Protein AF-A0A412WTQ6-F1 (afdb_monomer_lite)

pLDDT: mean 88.45, std 15.82, range [42.28, 98.75]

Sequence (162 aa):
MKKFIALFALMVITLASYAQVYKMYNTRNYHNQLRLNTMTGEVQQIQDDGQSWIVCSAREISGDKESRFRLYETQNMWTFILLDSYNGRLWQVQYSAQDLDNLFCIPINKYELVSDNENCIFSIQPLTSMYQYYLINDRTGDMWKFQWSTKGDDYRWIEKFK

Structure (mmCIF, N/CA/C/O backbone):
data_AF-A0A412WTQ6-F1
#
_entry.id   AF-A0A412WTQ6-F1
#
loop_
_atom_site.group_PDB
_atom_site.id
_atom_site.type_symbol
_atom_site.label_atom_id
_atom_site.label_alt_id
_atom_site.label_comp_id
_atom_site.label_asym_id
_atom_site.label_entity_id
_atom_site.label_seq_id
_atom_site.pdbx_PDB_ins_code
_atom_site.Cartn_x
_atom_site.Cartn_y
_atom_site.Cartn_z
_atom_site.occupancy
_atom_site.B_iso_or_equiv
_atom_site.auth_seq_id
_atom_site.auth_comp_id
_atom_site.auth_asym_id
_atom_site.auth_atom_id
_atom_site.pdbx_PDB_model_num
ATOM 1 N N . MET A 1 1 ? -16.451 -51.194 -19.106 1.00 51.03 1 MET A N 1
ATOM 2 C CA . MET A 1 1 ? -15.865 -49.851 -19.336 1.00 51.03 1 MET A CA 1
ATOM 3 C C . MET A 1 1 ? -16.705 -48.725 -18.703 1.00 51.03 1 MET A C 1
ATOM 5 O O . MET A 1 1 ? -17.001 -47.741 -19.359 1.00 51.03 1 MET A O 1
ATOM 9 N N . LYS A 1 2 ? -17.122 -48.848 -17.430 1.00 49.34 2 LYS A N 1
ATOM 10 C CA . LYS A 1 2 ? -17.872 -47.784 -16.714 1.00 49.34 2 LYS A CA 1
ATOM 11 C C . LYS A 1 2 ? -17.276 -47.410 -15.347 1.00 49.34 2 LYS A C 1
ATOM 13 O O . LYS A 1 2 ? -17.732 -46.463 -14.730 1.00 49.34 2 LYS A O 1
ATOM 18 N N . LYS A 1 3 ? -16.232 -48.116 -14.888 1.00 46.09 3 LYS A N 1
ATOM 19 C CA . LYS A 1 3 ? -15.578 -47.867 -13.588 1.00 46.09 3 LYS A CA 1
ATOM 20 C C . LYS A 1 3 ? -14.338 -46.963 -13.667 1.00 46.09 3 LYS A C 1
ATOM 22 O O . LYS A 1 3 ? -13.887 -46.483 -12.641 1.00 46.09 3 LYS A O 1
ATOM 27 N N . PHE A 1 4 ? -13.828 -46.685 -14.871 1.00 45.94 4 PHE A N 1
ATOM 28 C CA . PHE A 1 4 ? -12.656 -45.817 -15.072 1.00 45.94 4 PHE A CA 1
ATOM 29 C C . PHE A 1 4 ? -13.000 -44.328 -15.233 1.00 45.94 4 PHE A C 1
ATOM 31 O O . PHE A 1 4 ? -12.149 -43.481 -14.997 1.00 45.94 4 PHE A O 1
ATOM 38 N N . ILE A 1 5 ? -14.249 -43.993 -15.570 1.00 53.53 5 ILE A N 1
ATOM 39 C CA . ILE A 1 5 ? -14.674 -42.595 -15.768 1.00 53.53 5 ILE A CA 1
ATOM 40 C C . ILE A 1 5 ? -14.870 -41.880 -14.417 1.00 53.53 5 ILE A C 1
ATOM 42 O O . ILE A 1 5 ? -14.590 -40.692 -14.298 1.00 53.53 5 ILE A O 1
ATOM 46 N N . ALA A 1 6 ? -15.264 -42.609 -13.366 1.00 48.31 6 ALA A N 1
ATOM 47 C CA . ALA A 1 6 ? -15.478 -42.033 -12.036 1.00 48.31 6 ALA A CA 1
ATOM 48 C C . ALA A 1 6 ? -14.172 -41.605 -11.337 1.00 48.31 6 ALA A C 1
ATOM 50 O O . ALA A 1 6 ? -14.173 -40.624 -10.604 1.00 48.31 6 ALA A O 1
ATOM 51 N N . LEU A 1 7 ? -13.053 -42.295 -11.594 1.00 47.31 7 LEU A N 1
ATOM 52 C CA . LEU A 1 7 ? -11.741 -41.943 -11.032 1.00 47.31 7 LEU A CA 1
ATOM 53 C C . LEU A 1 7 ? -11.177 -40.655 -11.644 1.00 47.31 7 LEU A C 1
ATOM 55 O O . LEU A 1 7 ? -10.589 -39.850 -10.931 1.00 47.31 7 LEU A O 1
ATOM 59 N N . PHE A 1 8 ? -11.425 -40.421 -12.936 1.00 47.75 8 PHE A N 1
ATOM 60 C CA . PHE A 1 8 ? -11.038 -39.171 -13.591 1.00 47.75 8 PHE A CA 1
ATOM 61 C C . PHE A 1 8 ? -11.916 -37.997 -13.139 1.00 47.75 8 PHE A C 1
ATOM 63 O O . PHE A 1 8 ? -11.409 -36.903 -12.921 1.00 47.75 8 PHE A O 1
ATOM 70 N N . ALA A 1 9 ? -13.214 -38.233 -12.914 1.00 48.53 9 ALA A N 1
ATOM 71 C CA . ALA A 1 9 ? -14.115 -37.218 -12.370 1.00 48.53 9 ALA A CA 1
ATOM 72 C C . ALA A 1 9 ? -13.775 -36.836 -10.915 1.00 48.53 9 ALA A C 1
ATOM 74 O O . ALA A 1 9 ? -13.912 -35.672 -10.555 1.00 48.53 9 ALA A O 1
ATOM 75 N N . LEU A 1 10 ? -13.281 -37.773 -10.092 1.00 43.97 10 LEU A N 1
ATOM 76 C CA . LEU A 1 10 ? -12.871 -37.479 -8.711 1.00 43.97 10 LEU A CA 1
ATOM 77 C C . LEU A 1 10 ? -11.557 -36.683 -8.629 1.00 43.97 10 LEU A C 1
ATOM 79 O O . LEU A 1 10 ? -11.399 -35.866 -7.728 1.00 43.97 10 LEU A O 1
ATOM 83 N N . MET A 1 11 ? -10.635 -36.885 -9.578 1.00 42.28 11 MET A N 1
ATOM 84 C CA . MET A 1 11 ? -9.341 -36.185 -9.615 1.00 42.28 11 MET A CA 1
ATOM 85 C C . MET A 1 11 ? -9.474 -34.711 -10.043 1.00 42.28 11 MET A C 1
ATOM 87 O O . MET A 1 11 ? -8.620 -33.892 -9.721 1.00 42.28 11 MET A O 1
ATOM 91 N N . VAL A 1 12 ? -10.572 -34.360 -10.723 1.00 43.59 12 VAL A N 1
ATOM 92 C CA . VAL A 1 12 ? -10.905 -32.977 -11.113 1.00 43.59 12 VAL A CA 1
ATOM 93 C C . VAL A 1 12 ? -11.548 -32.190 -9.956 1.00 43.59 12 VAL A C 1
ATOM 95 O O . VAL A 1 12 ? -11.505 -30.964 -9.951 1.00 43.59 12 VAL A O 1
ATOM 98 N N . ILE A 1 13 ? -12.092 -32.870 -8.937 1.00 47.59 13 ILE A N 1
ATOM 99 C CA . ILE A 1 13 ? -12.778 -32.230 -7.795 1.00 47.59 13 ILE A CA 1
ATOM 100 C C . ILE A 1 13 ? -11.793 -31.765 -6.705 1.00 47.59 13 ILE A C 1
ATOM 102 O O . ILE A 1 13 ? -12.158 -30.973 -5.842 1.00 47.59 13 ILE A O 1
ATOM 106 N N . THR A 1 14 ? -10.517 -32.155 -6.768 1.00 43.88 14 THR A N 1
ATOM 107 C CA . THR A 1 14 ? -9.475 -31.659 -5.853 1.00 43.88 14 THR A CA 1
ATOM 108 C C . THR A 1 14 ? -8.508 -30.700 -6.544 1.00 43.88 14 THR A C 1
ATOM 110 O O . THR A 1 14 ? -7.300 -30.772 -6.332 1.00 43.88 14 THR A O 1
ATOM 113 N N . LEU A 1 15 ? -9.009 -29.756 -7.343 1.00 44.19 15 LEU A N 1
ATOM 114 C CA . LEU A 1 15 ? -8.326 -28.465 -7.444 1.00 44.19 15 LEU A CA 1
ATOM 115 C C . LEU A 1 15 ? -8.609 -27.730 -6.133 1.00 44.19 15 LEU A C 1
ATOM 117 O O . LEU A 1 15 ? -9.475 -26.861 -6.060 1.00 44.19 15 LEU A O 1
ATOM 121 N N . ALA A 1 16 ? -7.926 -28.157 -5.068 1.00 47.66 16 ALA A N 1
ATOM 122 C CA . ALA A 1 16 ? -7.849 -27.379 -3.848 1.00 47.66 16 ALA A CA 1
ATOM 123 C C . ALA A 1 16 ? -7.422 -25.969 -4.265 1.00 47.66 16 ALA A C 1
ATOM 125 O O . ALA A 1 16 ? -6.427 -25.794 -4.972 1.00 47.66 16 ALA A O 1
ATOM 126 N N . SER A 1 17 ? -8.230 -24.979 -3.901 1.00 45.41 17 SER A N 1
ATOM 127 C CA . SER A 1 17 ? -7.927 -23.568 -4.068 1.00 45.41 17 SER A CA 1
ATOM 128 C C . SER A 1 17 ? -6.721 -23.232 -3.193 1.00 45.41 17 SER A C 1
ATOM 130 O O . SER A 1 17 ? -6.877 -22.709 -2.093 1.00 45.41 17 SER A O 1
ATOM 132 N N . TYR A 1 18 ? -5.517 -23.591 -3.630 1.00 52.16 18 TYR A N 1
ATOM 133 C CA . TYR A 1 18 ? -4.304 -23.096 -3.003 1.00 52.16 18 TYR A CA 1
ATOM 134 C C . TYR A 1 18 ? -4.319 -21.579 -3.166 1.00 52.16 18 TYR A C 1
ATOM 136 O O . TYR A 1 18 ? -4.461 -21.075 -4.287 1.00 52.16 18 TYR A O 1
ATOM 144 N N . ALA A 1 19 ? -4.235 -20.848 -2.054 1.00 56.69 19 ALA A N 1
ATOM 145 C CA . ALA A 1 19 ? -4.106 -19.406 -2.113 1.00 56.69 19 ALA A CA 1
ATOM 146 C C . ALA A 1 19 ? -2.896 -19.055 -2.985 1.00 56.69 19 ALA A C 1
ATOM 148 O O . ALA A 1 19 ? -1.812 -19.629 -2.860 1.00 56.69 19 ALA A O 1
ATOM 149 N N . GLN A 1 20 ? -3.089 -18.127 -3.919 1.00 65.31 20 GLN A N 1
ATOM 150 C CA . GLN A 1 20 ? -2.029 -17.733 -4.831 1.00 65.31 20 GLN A CA 1
ATOM 151 C C . GLN A 1 20 ? -0.940 -16.997 -4.031 1.00 65.31 20 GLN A C 1
ATOM 153 O O . GLN A 1 20 ? -1.148 -15.864 -3.587 1.00 65.31 20 GLN A O 1
ATOM 158 N N . VAL A 1 21 ? 0.224 -17.634 -3.849 1.00 88.38 21 VAL A N 1
ATOM 159 C CA . VAL A 1 21 ? 1.387 -17.040 -3.154 1.00 88.38 21 VAL A CA 1
ATOM 160 C C . VAL A 1 21 ? 1.810 -15.735 -3.821 1.00 88.38 21 VAL A C 1
ATOM 162 O O . VAL A 1 21 ? 2.191 -14.787 -3.146 1.00 88.38 21 VAL A O 1
ATOM 165 N N . TYR A 1 22 ? 1.698 -15.660 -5.147 1.00 94.44 22 TYR A N 1
ATOM 166 C CA . TYR A 1 22 ? 2.002 -14.461 -5.916 1.00 94.44 22 TYR A CA 1
ATOM 167 C C . TYR A 1 22 ? 0.758 -13.922 -6.593 1.00 94.44 22 TYR A C 1
ATOM 169 O O . TYR A 1 22 ? 0.118 -14.647 -7.341 1.00 94.44 22 TYR A O 1
ATOM 177 N N . LYS A 1 23 ? 0.458 -12.640 -6.420 1.00 96.31 23 LYS A N 1
ATOM 178 C CA . LYS A 1 23 ? -0.633 -11.966 -7.120 1.00 96.31 23 LYS A CA 1
ATOM 179 C C . LYS A 1 23 ? -0.079 -10.870 -8.021 1.00 96.31 23 LYS A C 1
ATOM 181 O O . LYS A 1 23 ? 0.700 -10.033 -7.568 1.00 96.31 23 LYS A O 1
ATOM 186 N N . MET A 1 24 ? -0.490 -10.884 -9.287 1.00 96.88 24 MET A N 1
ATOM 187 C CA . MET A 1 24 ? -0.151 -9.839 -10.254 1.00 96.88 24 MET A CA 1
ATOM 188 C C . MET A 1 24 ? -1.157 -8.692 -10.180 1.00 96.88 24 MET A C 1
ATOM 190 O O . MET A 1 24 ? -2.365 -8.915 -10.073 1.00 96.88 24 MET A O 1
ATOM 194 N N . TYR A 1 25 ? -0.642 -7.473 -10.259 1.00 97.00 25 TYR A N 1
ATOM 195 C CA . TYR A 1 25 ? -1.392 -6.230 -10.292 1.00 97.00 25 TYR A CA 1
ATOM 196 C C . TYR A 1 25 ? -0.976 -5.455 -11.537 1.00 97.00 25 TYR A C 1
ATOM 198 O O . TYR A 1 25 ? 0.192 -5.096 -11.699 1.00 97.00 25 TYR A O 1
ATOM 206 N N . ASN A 1 26 ? -1.943 -5.184 -12.409 1.00 95.75 26 ASN A N 1
ATOM 207 C CA . ASN A 1 26 ? -1.732 -4.256 -13.510 1.00 95.75 26 ASN A CA 1
ATOM 208 C C . ASN A 1 26 ? -1.562 -2.850 -12.939 1.00 95.75 26 ASN A C 1
ATOM 210 O O . ASN A 1 26 ? -2.269 -2.467 -12.004 1.00 95.75 26 ASN A O 1
ATOM 214 N N . THR A 1 27 ? -0.644 -2.080 -13.511 1.00 95.50 27 THR A N 1
ATOM 215 C CA . THR A 1 27 ? -0.549 -0.653 -13.214 1.00 95.50 27 THR A CA 1
ATOM 216 C C . THR A 1 27 ? -1.217 0.155 -14.325 1.00 95.50 27 THR A C 1
ATOM 218 O O . THR A 1 27 ? -1.518 -0.367 -15.400 1.00 95.50 27 THR A O 1
ATOM 221 N N . ARG A 1 28 ? -1.467 1.447 -14.089 1.00 95.06 28 ARG A N 1
ATOM 222 C CA . ARG A 1 28 ? -1.953 2.337 -15.159 1.00 95.06 28 ARG A CA 1
ATOM 223 C C . ARG A 1 28 ? -0.876 2.657 -16.194 1.00 95.06 28 ARG A C 1
ATOM 225 O O . ARG A 1 28 ? -1.208 3.118 -17.282 1.00 95.06 28 ARG A O 1
ATOM 232 N N . ASN A 1 29 ? 0.396 2.442 -15.866 1.00 92.12 29 ASN A N 1
ATOM 233 C CA . ASN A 1 29 ? 1.452 2.421 -16.858 1.00 92.12 29 ASN A CA 1
ATOM 234 C C . ASN A 1 29 ? 1.499 1.015 -17.475 1.00 92.12 29 ASN A C 1
ATOM 236 O O . ASN A 1 29 ? 1.950 0.066 -16.849 1.00 92.12 29 ASN A O 1
ATOM 240 N N . TYR A 1 30 ? 1.037 0.877 -18.714 1.00 89.50 30 TYR A N 1
ATOM 241 C CA . TYR A 1 30 ? 0.895 -0.429 -19.373 1.00 89.50 30 TYR A CA 1
ATOM 242 C C . TYR A 1 30 ? 2.214 -1.196 -19.551 1.00 89.50 30 TYR A C 1
ATOM 244 O O . TYR A 1 30 ? 2.151 -2.397 -19.772 1.00 89.50 30 TYR A O 1
ATOM 252 N N . HIS A 1 31 ? 3.366 -0.532 -19.397 1.00 91.75 31 HIS A N 1
ATOM 253 C CA . HIS A 1 31 ? 4.687 -1.161 -19.449 1.00 91.75 31 HIS A CA 1
ATOM 254 C C . HIS A 1 31 ? 5.160 -1.749 -18.121 1.00 91.75 31 HIS A C 1
ATOM 256 O O . HIS A 1 31 ? 6.269 -2.270 -18.046 1.00 91.75 31 HIS A O 1
ATOM 262 N N . ASN A 1 32 ? 4.378 -1.591 -17.049 1.00 94.31 32 ASN A N 1
ATOM 263 C CA . ASN A 1 32 ? 4.754 -2.015 -15.710 1.00 94.31 32 ASN A CA 1
ATOM 264 C C . ASN A 1 32 ? 3.632 -2.827 -15.061 1.00 94.31 32 ASN A C 1
ATOM 266 O O . ASN A 1 32 ? 2.461 -2.433 -15.039 1.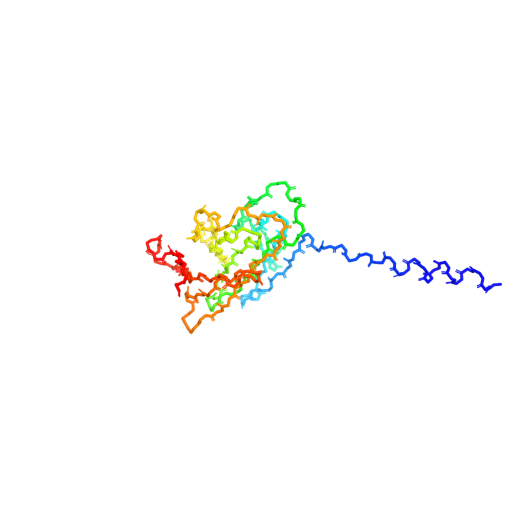00 94.31 32 ASN A O 1
ATOM 270 N N . GLN A 1 33 ? 4.022 -3.934 -14.442 1.00 97.25 33 GLN A N 1
ATOM 271 C CA . GLN A 1 33 ? 3.187 -4.731 -13.553 1.00 97.25 33 GLN A CA 1
ATOM 272 C C . GLN A 1 33 ? 3.845 -4.831 -12.181 1.00 97.25 33 GLN A C 1
ATOM 274 O O . GLN A 1 33 ? 5.071 -4.793 -12.060 1.00 97.25 33 GLN A O 1
ATOM 279 N N . LEU A 1 34 ? 3.029 -4.989 -11.141 1.00 98.25 34 LEU A N 1
ATOM 280 C CA . LEU A 1 34 ? 3.510 -5.309 -9.803 1.00 98.25 34 LEU A CA 1
ATOM 281 C C . LEU A 1 34 ? 3.174 -6.756 -9.461 1.00 98.25 34 LEU A C 1
ATOM 283 O O . LEU A 1 34 ? 2.024 -7.183 -9.557 1.00 98.25 34 LEU A O 1
ATOM 287 N N . ARG A 1 35 ? 4.172 -7.504 -9.001 1.00 98.06 35 ARG A N 1
ATOM 288 C CA . ARG A 1 35 ? 3.998 -8.827 -8.406 1.00 98.06 35 ARG A CA 1
ATOM 289 C C . ARG A 1 35 ? 4.108 -8.714 -6.896 1.00 98.06 35 ARG A C 1
ATOM 291 O O . ARG A 1 35 ? 5.167 -8.370 -6.382 1.00 98.06 35 ARG A O 1
ATOM 298 N N . LEU A 1 36 ? 3.034 -9.053 -6.197 1.00 98.44 36 LEU A N 1
ATOM 299 C CA . LEU A 1 36 ? 2.997 -9.151 -4.742 1.00 98.44 36 LEU A CA 1
ATOM 300 C C . LEU A 1 36 ? 3.169 -10.607 -4.315 1.00 98.44 36 LEU A C 1
ATOM 302 O O . LEU A 1 36 ? 2.406 -11.457 -4.766 1.00 98.44 36 LEU A O 1
ATOM 306 N N . ASN A 1 37 ? 4.085 -10.888 -3.392 1.00 97.38 37 ASN A N 1
ATOM 307 C CA . ASN A 1 37 ? 4.011 -12.090 -2.569 1.00 97.38 37 ASN A CA 1
ATOM 308 C C . ASN A 1 37 ? 2.980 -11.857 -1.452 1.00 97.38 37 ASN A C 1
ATOM 310 O O . ASN A 1 37 ? 3.196 -11.051 -0.547 1.00 97.38 37 ASN A O 1
ATOM 314 N N . THR A 1 38 ? 1.843 -12.542 -1.528 1.00 96.44 38 THR A N 1
ATOM 315 C CA . THR A 1 38 ? 0.692 -12.333 -0.641 1.00 96.44 38 THR A CA 1
ATOM 316 C C . THR A 1 38 ? 0.935 -12.832 0.783 1.00 96.44 38 THR A C 1
ATOM 318 O O . THR A 1 38 ? 0.191 -12.451 1.682 1.00 96.44 38 THR A O 1
ATOM 321 N N . MET A 1 39 ? 1.978 -13.635 1.011 1.00 95.12 39 MET A N 1
ATOM 322 C CA . MET A 1 39 ? 2.330 -14.163 2.332 1.00 95.12 39 MET A CA 1
ATOM 323 C C . MET A 1 39 ? 3.420 -13.341 3.019 1.00 95.12 39 MET A C 1
ATOM 325 O O . MET A 1 39 ? 3.375 -13.164 4.233 1.00 95.12 39 MET A O 1
ATOM 329 N N . THR A 1 40 ? 4.389 -12.824 2.254 1.00 96.88 40 THR A N 1
ATOM 330 C CA . THR A 1 40 ? 5.552 -12.110 2.812 1.00 96.88 40 THR A CA 1
ATOM 331 C C . THR A 1 40 ? 5.481 -10.595 2.663 1.00 96.88 40 THR A C 1
ATOM 333 O O . THR A 1 40 ? 6.211 -9.884 3.350 1.00 96.88 40 THR A O 1
ATOM 336 N N . GLY A 1 41 ? 4.649 -10.078 1.756 1.00 97.75 41 GLY A N 1
ATOM 337 C CA . GLY A 1 41 ? 4.552 -8.648 1.465 1.00 97.75 41 GLY A CA 1
ATOM 338 C C . GLY A 1 41 ? 5.670 -8.114 0.569 1.00 97.75 41 GLY A C 1
ATOM 339 O O . GLY A 1 41 ? 5.773 -6.902 0.397 1.00 97.75 41 GLY A O 1
ATOM 340 N N . GLU A 1 42 ? 6.511 -8.985 -0.003 1.00 98.44 42 GLU A N 1
ATOM 341 C CA . GLU A 1 42 ? 7.468 -8.567 -1.030 1.00 98.44 42 GLU A CA 1
ATOM 342 C C . GLU A 1 42 ? 6.725 -8.089 -2.284 1.00 98.44 42 GLU A C 1
ATOM 344 O O . GLU A 1 42 ? 5.815 -8.760 -2.772 1.00 98.44 42 GLU A O 1
ATOM 349 N N . VAL A 1 43 ? 7.135 -6.942 -2.822 1.00 98.69 43 VAL A N 1
ATOM 350 C CA . VAL A 1 43 ? 6.599 -6.363 -4.053 1.00 98.69 43 VAL A CA 1
ATOM 351 C C . VAL A 1 43 ? 7.730 -6.166 -5.044 1.00 98.69 43 VAL A C 1
ATOM 353 O O . VAL A 1 43 ? 8.727 -5.507 -4.740 1.00 98.69 43 VAL A O 1
ATOM 356 N N . GLN A 1 44 ? 7.542 -6.693 -6.246 1.00 98.19 44 GLN A N 1
ATOM 357 C CA . GLN A 1 44 ? 8.446 -6.504 -7.372 1.00 98.19 44 GLN A CA 1
ATOM 358 C C . GLN A 1 44 ? 7.738 -5.771 -8.505 1.00 98.19 44 GLN A C 1
ATOM 360 O O . GLN A 1 44 ? 6.586 -6.074 -8.809 1.00 98.19 44 GLN A O 1
ATOM 365 N N . GLN A 1 45 ? 8.438 -4.839 -9.139 1.00 97.81 45 GLN A N 1
ATOM 366 C CA . GLN A 1 45 ? 8.061 -4.293 -10.435 1.00 97.81 45 GLN A CA 1
ATOM 367 C C . GLN A 1 45 ? 8.608 -5.209 -11.524 1.00 97.81 45 GLN A C 1
ATOM 369 O O . GLN A 1 45 ? 9.743 -5.669 -11.419 1.00 97.81 45 GLN A O 1
ATOM 374 N N . ILE A 1 46 ? 7.812 -5.444 -12.562 1.00 97.06 46 ILE A N 1
ATOM 375 C CA . ILE A 1 46 ? 8.183 -6.198 -13.760 1.00 97.06 46 ILE A CA 1
ATOM 376 C C . ILE A 1 46 ? 7.824 -5.340 -14.975 1.00 97.06 46 ILE A C 1
ATOM 378 O O . ILE A 1 46 ? 6.700 -4.839 -15.052 1.00 97.06 46 ILE A O 1
ATOM 382 N N . GLN A 1 47 ? 8.775 -5.167 -15.889 1.00 94.94 47 GLN A N 1
ATOM 383 C CA . GLN A 1 47 ? 8.604 -4.434 -17.142 1.00 94.94 47 GLN A CA 1
ATOM 384 C C . GLN A 1 47 ? 8.386 -5.370 -18.335 1.00 94.94 47 GLN A C 1
ATOM 386 O O . GLN A 1 47 ? 8.710 -6.558 -18.277 1.00 94.94 47 GLN A O 1
ATOM 391 N N . ASP A 1 48 ? 7.842 -4.826 -19.426 1.00 92.62 48 ASP A N 1
ATOM 392 C CA . ASP A 1 48 ? 7.540 -5.576 -20.658 1.00 92.62 48 ASP A CA 1
ATOM 393 C C . ASP A 1 48 ? 8.777 -6.212 -21.312 1.00 92.62 48 ASP A C 1
ATOM 395 O O . ASP A 1 48 ? 8.666 -7.220 -22.010 1.00 92.62 48 ASP A O 1
ATOM 399 N N . ASP A 1 49 ? 9.960 -5.638 -21.090 1.00 92.19 49 ASP A N 1
ATOM 400 C CA . ASP A 1 49 ? 11.239 -6.166 -21.575 1.00 92.19 49 ASP A CA 1
ATOM 401 C C . ASP A 1 49 ? 11.784 -7.323 -20.712 1.00 92.19 49 ASP A C 1
ATOM 403 O O . ASP A 1 49 ? 12.842 -7.883 -21.003 1.00 92.19 49 ASP A O 1
ATOM 407 N N . GLY A 1 50 ? 11.051 -7.702 -19.661 1.00 91.44 50 GLY A N 1
ATOM 408 C CA . GLY A 1 50 ? 11.395 -8.764 -18.724 1.00 91.44 50 GLY A CA 1
ATOM 409 C C . GLY A 1 50 ? 12.278 -8.319 -17.559 1.00 91.44 50 GLY A C 1
ATOM 410 O O . GLY A 1 50 ? 12.559 -9.142 -16.684 1.00 91.44 50 GLY A O 1
ATOM 411 N N . GLN A 1 51 ? 12.706 -7.053 -17.499 1.00 94.38 51 GLN A N 1
ATOM 412 C CA . GLN A 1 51 ? 13.456 -6.549 -16.351 1.00 94.38 51 GLN A CA 1
ATOM 413 C C . GLN A 1 51 ? 12.562 -6.444 -15.113 1.00 94.38 51 GLN A C 1
ATOM 415 O O . GLN A 1 51 ? 11.360 -6.177 -15.195 1.00 94.38 51 GLN A O 1
ATOM 420 N N . SER A 1 52 ? 13.149 -6.672 -13.937 1.00 96.31 52 SER A N 1
ATOM 421 C CA . SER A 1 52 ? 12.410 -6.638 -12.677 1.00 96.31 52 SER A CA 1
ATOM 422 C C . SER A 1 52 ? 13.254 -6.148 -11.514 1.00 96.31 52 SER A C 1
ATOM 424 O O . SER A 1 52 ? 14.422 -6.522 -11.399 1.00 96.31 52 SER A O 1
ATOM 426 N N . TRP A 1 53 ? 12.630 -5.401 -10.606 1.00 97.31 53 TRP A N 1
ATOM 427 C CA . TRP A 1 53 ? 13.276 -4.858 -9.413 1.00 97.31 53 TRP A CA 1
ATOM 428 C C . TRP A 1 53 ? 12.384 -5.018 -8.189 1.00 97.31 53 TRP A C 1
ATOM 430 O O . TRP A 1 53 ? 11.160 -4.894 -8.267 1.00 97.31 53 TRP A O 1
ATOM 440 N N . ILE A 1 54 ? 13.004 -5.272 -7.037 1.00 97.31 54 ILE A N 1
ATOM 441 C CA . ILE A 1 54 ? 12.307 -5.268 -5.751 1.00 97.31 54 ILE A CA 1
ATOM 442 C C . ILE A 1 54 ? 11.981 -3.817 -5.393 1.00 97.31 54 ILE A C 1
ATOM 444 O O . ILE A 1 54 ? 12.881 -3.005 -5.210 1.00 97.31 54 ILE A O 1
ATOM 448 N N . VAL A 1 55 ? 10.691 -3.513 -5.260 1.00 98.19 55 VAL A N 1
ATOM 449 C CA . VAL A 1 55 ? 10.189 -2.207 -4.799 1.00 98.19 55 VAL A CA 1
ATOM 450 C C . VAL A 1 55 ? 10.024 -2.212 -3.282 1.00 98.19 55 VAL A C 1
ATOM 452 O O . VAL A 1 55 ? 10.343 -1.248 -2.591 1.00 98.19 55 VAL A O 1
ATOM 455 N N . CYS A 1 56 ? 9.531 -3.330 -2.750 1.00 98.06 56 CYS A N 1
ATOM 456 C CA . CYS A 1 56 ? 9.383 -3.561 -1.324 1.00 98.06 56 CYS A CA 1
ATOM 457 C C . CYS A 1 56 ? 9.933 -4.948 -1.001 1.00 98.06 56 CYS A C 1
ATOM 459 O O . CYS A 1 56 ? 9.385 -5.937 -1.470 1.00 98.06 56 CYS A O 1
ATOM 461 N N . SER A 1 57 ? 10.987 -5.053 -0.191 1.00 97.38 57 SER A N 1
ATOM 462 C CA . SER A 1 57 ? 11.440 -6.350 0.346 1.00 97.38 57 SER A CA 1
ATOM 463 C C . SER A 1 57 ? 10.336 -7.026 1.171 1.00 97.38 57 SER A C 1
ATOM 465 O O . SER A 1 57 ? 9.399 -6.349 1.605 1.00 97.38 57 SER A O 1
ATOM 467 N N . ALA A 1 58 ? 10.458 -8.324 1.448 1.00 97.19 58 ALA A N 1
ATOM 468 C CA . ALA A 1 58 ? 9.557 -9.025 2.362 1.00 97.19 58 ALA A CA 1
ATOM 469 C C . ALA A 1 58 ? 9.390 -8.275 3.700 1.00 97.19 58 ALA A C 1
ATOM 471 O O . ALA A 1 58 ? 10.367 -7.847 4.318 1.00 97.19 58 ALA A O 1
ATOM 472 N N . ARG A 1 59 ? 8.138 -8.103 4.132 1.00 95.44 59 ARG A N 1
ATOM 473 C CA . ARG A 1 59 ? 7.773 -7.561 5.447 1.00 95.44 59 ARG A CA 1
ATOM 474 C C . ARG A 1 59 ? 7.729 -8.656 6.512 1.00 95.44 59 ARG A C 1
ATOM 476 O O . ARG A 1 59 ? 7.989 -8.372 7.674 1.00 95.44 59 ARG A O 1
ATOM 483 N N . GLU A 1 60 ? 7.421 -9.887 6.109 1.00 93.00 60 GLU A N 1
ATOM 484 C CA . GLU A 1 60 ? 7.226 -11.040 6.993 1.00 93.00 60 GLU A CA 1
ATOM 485 C C . GLU A 1 60 ? 7.891 -12.275 6.390 1.00 93.00 60 GLU A C 1
ATOM 487 O O . GLU A 1 60 ? 7.399 -12.871 5.433 1.00 93.00 60 GLU A O 1
ATOM 492 N N . ILE A 1 61 ? 9.067 -12.619 6.917 1.00 88.44 61 ILE A N 1
ATOM 493 C CA . ILE A 1 61 ? 9.980 -13.590 6.295 1.00 88.44 61 ILE A CA 1
ATOM 494 C C . ILE A 1 61 ? 9.436 -15.022 6.389 1.00 88.44 61 ILE A C 1
ATOM 496 O O . ILE A 1 61 ? 9.689 -15.820 5.490 1.00 88.44 61 ILE A O 1
ATOM 500 N N . SER A 1 62 ? 8.675 -15.347 7.442 1.00 88.00 62 SER A N 1
ATOM 501 C CA . SER A 1 62 ? 8.085 -16.681 7.626 1.00 88.00 62 SER A CA 1
ATOM 502 C C . SER A 1 62 ? 7.134 -17.058 6.493 1.00 88.00 62 SER A C 1
ATOM 504 O O . SER A 1 62 ? 7.093 -18.223 6.109 1.00 88.00 62 SER A O 1
ATOM 506 N N . GLY A 1 63 ? 6.370 -16.089 5.970 1.00 85.81 63 GLY A N 1
ATOM 507 C CA . GLY A 1 63 ? 5.354 -16.332 4.946 1.00 85.81 63 GLY A CA 1
ATOM 508 C C . GLY A 1 63 ? 4.335 -17.402 5.355 1.00 85.81 63 GLY A C 1
ATOM 509 O O . GLY A 1 63 ? 3.854 -18.143 4.510 1.00 85.81 63 GLY A O 1
ATOM 510 N N . ASP A 1 64 ? 4.031 -17.522 6.645 1.00 87.38 64 ASP A N 1
ATOM 511 C CA . ASP A 1 64 ? 3.211 -18.599 7.213 1.00 87.38 64 ASP A CA 1
ATOM 512 C C . ASP A 1 64 ? 1.700 -18.342 7.097 1.00 87.38 64 ASP A C 1
ATOM 514 O O . ASP A 1 64 ? 0.892 -19.232 7.364 1.00 87.38 64 ASP A O 1
ATOM 518 N N . LYS A 1 65 ? 1.308 -17.123 6.710 1.00 88.19 65 LYS A N 1
ATOM 519 C CA . LYS A 1 65 ? -0.088 -16.692 6.598 1.00 88.19 65 LYS A CA 1
ATOM 520 C C . LYS A 1 65 ? -0.464 -16.437 5.145 1.00 88.19 65 LYS A C 1
ATOM 522 O O . LYS A 1 65 ? 0.016 -15.492 4.517 1.00 88.19 65 LYS A O 1
ATOM 527 N N . GLU A 1 66 ? -1.375 -17.253 4.629 1.00 87.25 66 GLU A N 1
ATOM 528 C CA . GLU A 1 66 ? -1.916 -17.080 3.284 1.00 87.25 66 GLU A CA 1
ATOM 529 C C . GLU A 1 66 ? -2.684 -15.758 3.151 1.00 87.25 66 GLU A C 1
ATOM 531 O O . GLU A 1 66 ? -3.428 -15.355 4.046 1.00 87.25 66 GLU A O 1
ATOM 536 N N . SER A 1 67 ? -2.536 -15.088 2.002 1.00 90.62 67 SER A N 1
ATOM 537 C CA . SER A 1 67 ? -3.287 -13.871 1.646 1.00 90.62 67 SER A CA 1
ATOM 538 C C . SER A 1 67 ? -3.199 -12.707 2.651 1.00 90.62 67 SER A C 1
ATOM 540 O O . SER A 1 67 ? -4.050 -11.812 2.626 1.00 90.62 67 SER A O 1
ATOM 542 N N . ARG A 1 68 ? -2.165 -12.690 3.505 1.00 94.62 68 ARG A N 1
ATOM 543 C CA . ARG A 1 68 ? -1.913 -11.654 4.517 1.00 94.62 68 ARG A CA 1
ATOM 544 C C . ARG A 1 68 ? -1.789 -10.264 3.905 1.00 94.62 68 ARG A C 1
ATOM 546 O O . ARG A 1 68 ? -2.360 -9.308 4.429 1.00 94.62 68 ARG A O 1
ATOM 553 N N . PHE A 1 69 ? -1.084 -10.154 2.788 1.00 97.44 69 PHE A N 1
ATOM 554 C CA . PHE A 1 69 ? -0.792 -8.883 2.144 1.00 97.44 69 PHE A CA 1
ATOM 555 C C . PHE A 1 69 ? -1.689 -8.609 0.943 1.00 97.44 69 PHE A C 1
ATOM 557 O O . PHE A 1 69 ? -2.000 -9.501 0.149 1.00 97.44 69 PHE A O 1
ATOM 564 N N . ARG A 1 70 ? -2.067 -7.337 0.774 1.00 97.50 70 ARG A N 1
ATOM 565 C CA . ARG A 1 70 ? -2.833 -6.844 -0.380 1.00 97.50 70 ARG A CA 1
ATOM 566 C C . ARG A 1 70 ? -2.300 -5.487 -0.832 1.00 97.50 70 ARG A C 1
ATOM 568 O O . ARG A 1 70 ? -2.037 -4.625 0.001 1.00 97.50 70 ARG A O 1
ATOM 575 N N . LEU A 1 71 ? -2.188 -5.288 -2.146 1.00 98.06 71 LEU A N 1
ATOM 576 C CA . LEU A 1 71 ? -1.968 -3.967 -2.742 1.00 98.06 71 LEU A CA 1
ATOM 577 C C . LEU A 1 71 ? -3.304 -3.305 -3.087 1.00 98.06 71 LEU A C 1
ATOM 579 O O . LEU A 1 71 ? -4.202 -3.957 -3.627 1.00 98.06 71 LEU A O 1
ATOM 583 N N . TYR A 1 72 ? -3.392 -2.007 -2.811 1.00 97.50 72 TYR A N 1
ATOM 584 C CA . TYR A 1 72 ? -4.508 -1.134 -3.157 1.00 97.50 72 TYR A CA 1
ATOM 585 C C . TYR A 1 72 ? -4.003 -0.003 -4.044 1.00 97.50 72 TYR A C 1
ATOM 587 O O . TYR A 1 72 ? -3.067 0.711 -3.689 1.00 97.50 72 TYR A O 1
ATOM 595 N N . GLU A 1 73 ? -4.608 0.139 -5.216 1.00 95.62 73 GLU A N 1
ATOM 596 C CA . GLU A 1 73 ? -4.274 1.198 -6.162 1.00 95.62 73 GLU A CA 1
ATOM 597 C C . GLU A 1 73 ? -4.714 2.562 -5.611 1.00 95.62 73 GLU A C 1
ATOM 599 O O . GLU A 1 73 ? -5.820 2.696 -5.084 1.00 95.62 73 GLU A O 1
ATOM 604 N N . THR A 1 74 ? -3.866 3.585 -5.743 1.00 95.69 74 THR A N 1
ATOM 605 C CA . THR A 1 74 ? -4.262 4.969 -5.443 1.00 95.69 74 THR A CA 1
ATOM 606 C C . THR A 1 74 ? -4.707 5.696 -6.714 1.00 95.69 74 THR A C 1
ATOM 608 O O . THR A 1 74 ? -4.565 5.210 -7.837 1.00 95.69 74 THR A O 1
ATOM 611 N N . GLN A 1 75 ? -5.240 6.913 -6.588 1.00 94.75 75 GLN A N 1
ATOM 612 C CA . GLN A 1 75 ? -5.483 7.731 -7.783 1.00 94.75 75 GLN A CA 1
ATOM 613 C C . GLN A 1 75 ? -4.182 8.235 -8.429 1.00 94.75 75 GLN A C 1
ATOM 615 O O . GLN A 1 75 ? -4.202 8.543 -9.620 1.00 94.75 75 GLN A O 1
ATOM 620 N N . ASN A 1 76 ? -3.061 8.283 -7.696 1.00 94.81 76 ASN A N 1
ATOM 621 C CA . ASN A 1 76 ? -1.754 8.523 -8.300 1.00 94.81 76 ASN A CA 1
ATOM 622 C C . ASN A 1 76 ? -1.301 7.246 -9.008 1.00 94.81 76 ASN A C 1
ATOM 624 O O . ASN A 1 76 ? -1.154 6.198 -8.383 1.00 9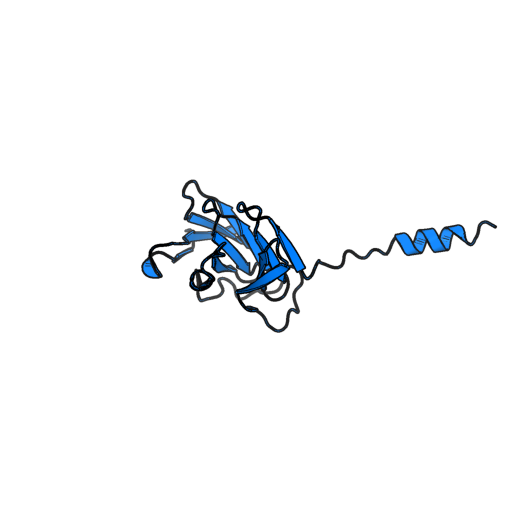4.81 76 ASN A O 1
ATOM 628 N N . MET A 1 77 ? -1.054 7.345 -10.312 1.00 95.00 77 MET A N 1
ATOM 629 C CA . MET A 1 77 ? -0.732 6.177 -11.121 1.00 95.00 77 MET A CA 1
ATOM 630 C C . MET A 1 77 ? 0.537 5.439 -10.690 1.00 95.00 77 MET A C 1
ATOM 632 O O . MET A 1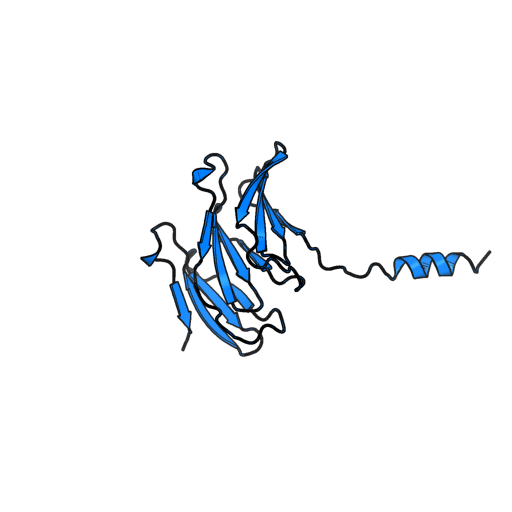 77 ? 0.644 4.264 -11.013 1.00 95.00 77 MET A O 1
ATOM 636 N N . TRP A 1 78 ? 1.464 6.094 -9.985 1.00 96.38 78 TRP A N 1
ATOM 637 C CA . TRP A 1 78 ? 2.754 5.541 -9.552 1.00 96.38 78 TRP A CA 1
ATOM 638 C C . TRP A 1 78 ? 2.730 4.954 -8.140 1.00 96.38 78 TRP A C 1
ATOM 640 O O . TRP A 1 78 ? 3.723 4.382 -7.693 1.00 96.38 78 TRP A O 1
ATOM 650 N N . THR A 1 79 ? 1.621 5.107 -7.414 1.00 97.12 79 THR A N 1
ATOM 651 C CA . THR A 1 79 ? 1.564 4.807 -5.982 1.00 97.12 79 THR A CA 1
ATOM 652 C C . THR A 1 79 ? 0.482 3.785 -5.660 1.00 97.12 79 THR A C 1
ATOM 654 O O . THR A 1 79 ? -0.676 3.922 -6.059 1.00 97.12 79 THR A O 1
ATOM 657 N N . PHE A 1 80 ? 0.864 2.789 -4.866 1.00 98.38 80 PHE A N 1
ATOM 658 C CA . PHE A 1 80 ? -0.012 1.806 -4.240 1.00 98.38 80 PHE A CA 1
ATOM 659 C C . PHE A 1 80 ? 0.114 1.880 -2.716 1.00 98.38 80 PHE A C 1
ATOM 661 O O . PHE A 1 80 ? 1.125 2.336 -2.177 1.00 98.38 80 PHE A O 1
ATOM 668 N N . ILE A 1 81 ? -0.902 1.381 -2.018 1.00 98.62 81 ILE A N 1
ATOM 669 C CA . ILE A 1 81 ? -0.851 1.104 -0.583 1.00 98.62 81 ILE A CA 1
ATOM 670 C C . ILE A 1 81 ? -0.711 -0.404 -0.392 1.00 98.62 81 ILE A C 1
ATOM 672 O O . ILE A 1 81 ? -1.569 -1.168 -0.832 1.00 98.62 81 ILE A O 1
ATOM 676 N N . LEU A 1 82 ? 0.362 -0.838 0.263 1.00 98.75 82 LEU A N 1
ATOM 677 C CA . LEU A 1 82 ? 0.508 -2.208 0.745 1.00 98.75 82 LEU A CA 1
ATOM 678 C C . LEU A 1 82 ? -0.108 -2.298 2.138 1.00 98.75 82 LEU A C 1
ATOM 680 O O . LEU A 1 82 ? 0.274 -1.545 3.030 1.00 98.75 82 LEU A O 1
ATOM 684 N N . LEU A 1 83 ? -1.040 -3.227 2.314 1.00 98.50 83 LEU A N 1
ATOM 685 C CA . LEU A 1 83 ? -1.694 -3.521 3.582 1.00 98.50 83 LEU A CA 1
ATOM 686 C C . LEU A 1 83 ? -1.275 -4.902 4.073 1.00 98.50 83 LEU A C 1
ATOM 688 O O . LEU A 1 83 ? -1.448 -5.886 3.352 1.00 98.50 83 LEU A O 1
ATOM 692 N N . ASP A 1 84 ? -0.824 -4.968 5.320 1.00 97.31 84 ASP A N 1
ATOM 693 C CA . ASP A 1 84 ? -0.860 -6.182 6.127 1.00 97.31 84 ASP A CA 1
ATOM 694 C C . ASP A 1 84 ? -2.249 -6.305 6.765 1.00 97.31 84 ASP A C 1
ATOM 696 O O . ASP A 1 84 ? -2.598 -5.597 7.713 1.00 97.31 84 ASP A O 1
ATOM 700 N N . SER A 1 85 ? -3.076 -7.179 6.196 1.00 95.94 85 SER A N 1
ATOM 701 C CA . SER A 1 85 ? -4.489 -7.273 6.567 1.00 95.94 85 SER A CA 1
ATOM 702 C C . SER A 1 85 ? -4.736 -7.956 7.913 1.00 95.94 85 SER A C 1
ATOM 704 O O . SER A 1 85 ? -5.877 -7.962 8.368 1.00 95.94 85 SER A O 1
ATOM 706 N N . TYR A 1 86 ? -3.701 -8.506 8.554 1.00 94.56 86 TYR A N 1
ATOM 707 C CA . TYR A 1 86 ? -3.803 -9.096 9.889 1.00 94.56 86 TYR A CA 1
ATOM 708 C C . TYR A 1 86 ? -3.689 -8.032 10.984 1.00 94.56 86 TYR A C 1
ATOM 710 O O . TYR A 1 86 ? -4.528 -7.974 11.874 1.00 94.56 86 TYR A O 1
ATOM 718 N N . ASN A 1 87 ? -2.697 -7.143 10.883 1.00 94.69 87 ASN A N 1
ATOM 719 C CA . ASN A 1 87 ? -2.351 -6.216 11.968 1.00 94.69 87 ASN A CA 1
ATOM 720 C C . ASN A 1 87 ? -2.581 -4.728 11.646 1.00 94.69 87 ASN A C 1
ATOM 722 O O . ASN A 1 87 ? -2.413 -3.877 12.523 1.00 94.69 87 ASN A O 1
ATOM 726 N N . GLY A 1 88 ? -2.931 -4.388 10.402 1.00 96.56 88 GLY A N 1
ATOM 727 C CA . GLY A 1 88 ? -3.211 -3.013 9.989 1.00 96.56 88 GLY A CA 1
ATOM 728 C C . GLY A 1 88 ? -1.963 -2.162 9.732 1.00 96.56 88 GLY A C 1
ATOM 729 O O . GLY A 1 88 ? -2.052 -0.932 9.712 1.00 96.56 88 GLY A O 1
ATOM 730 N N . ARG A 1 89 ? -0.785 -2.771 9.543 1.00 97.81 89 ARG A N 1
ATOM 731 C CA . ARG A 1 89 ? 0.398 -2.054 9.046 1.00 97.81 89 ARG A CA 1
ATOM 732 C C . ARG A 1 89 ? 0.224 -1.697 7.570 1.00 97.81 89 ARG A C 1
ATOM 734 O O . ARG A 1 89 ? -0.219 -2.510 6.757 1.00 97.81 89 ARG A O 1
ATOM 741 N N . LEU A 1 90 ? 0.581 -0.460 7.242 1.00 98.62 90 LEU A N 1
ATOM 742 C CA . LEU A 1 90 ? 0.448 0.127 5.917 1.00 98.62 90 LEU A CA 1
ATOM 743 C C . LEU A 1 90 ? 1.794 0.656 5.427 1.00 98.62 90 LEU A C 1
ATOM 745 O O . LEU A 1 90 ? 2.538 1.303 6.171 1.00 98.62 90 LEU A O 1
ATOM 749 N N . TRP A 1 91 ? 2.056 0.471 4.137 1.00 98.62 91 TRP A N 1
ATOM 750 C CA . TRP A 1 91 ? 3.192 1.072 3.445 1.00 98.62 91 TRP A CA 1
ATOM 751 C C . TRP A 1 91 ? 2.734 1.766 2.169 1.00 98.62 91 TRP A C 1
ATOM 753 O O . TRP A 1 91 ? 1.869 1.274 1.448 1.00 98.62 91 TRP A O 1
ATOM 763 N N . GLN A 1 92 ? 3.359 2.898 1.871 1.00 98.44 92 GLN A N 1
ATOM 764 C CA . GLN A 1 92 ? 3.305 3.521 0.560 1.00 98.44 92 GLN A CA 1
ATOM 765 C C . GLN A 1 92 ? 4.343 2.837 -0.332 1.00 98.44 92 GLN A C 1
ATOM 767 O O . GLN A 1 92 ? 5.535 2.857 -0.023 1.00 98.44 92 GLN A O 1
ATOM 772 N N . VAL A 1 93 ? 3.878 2.241 -1.426 1.00 98.44 93 VAL A N 1
ATOM 773 C CA . VAL A 1 93 ? 4.700 1.579 -2.442 1.00 98.44 93 VAL A CA 1
ATOM 774 C C . VAL A 1 93 ? 4.709 2.457 -3.684 1.00 98.44 93 VAL A C 1
ATOM 776 O O . VAL A 1 93 ? 3.649 2.725 -4.252 1.00 98.44 93 VAL A O 1
ATOM 779 N N . GLN A 1 94 ? 5.889 2.905 -4.104 1.00 97.75 94 GLN A N 1
ATOM 780 C CA . GLN A 1 94 ? 6.067 3.686 -5.322 1.00 97.75 94 GLN A CA 1
ATOM 781 C C . GLN A 1 94 ? 6.926 2.923 -6.319 1.00 97.75 94 GLN A C 1
ATOM 783 O O . GLN A 1 94 ? 8.034 2.500 -5.998 1.00 97.75 94 GLN A O 1
ATOM 788 N N . TYR A 1 95 ? 6.387 2.760 -7.523 1.00 97.19 95 TYR A N 1
ATOM 789 C CA . TYR A 1 95 ? 7.071 2.143 -8.653 1.00 97.19 95 TYR A CA 1
ATOM 790 C C . TYR A 1 95 ? 7.422 3.213 -9.701 1.00 97.19 95 TYR A C 1
ATOM 792 O O . TYR A 1 95 ? 6.976 4.358 -9.595 1.00 97.19 95 TYR A O 1
ATOM 800 N N . SER A 1 96 ? 8.243 2.876 -10.695 1.00 95.00 96 SER A N 1
ATOM 801 C CA . SER A 1 96 ? 8.812 3.853 -11.628 1.00 95.00 96 SER A CA 1
ATOM 802 C C . SER A 1 96 ? 9.064 3.245 -12.999 1.00 95.00 96 SER A C 1
ATOM 804 O O . SER A 1 96 ? 9.575 2.137 -13.117 1.00 95.00 96 SER A O 1
ATOM 806 N N . ALA A 1 97 ? 8.761 3.993 -14.059 1.00 90.06 97 ALA A N 1
ATOM 807 C CA . ALA A 1 97 ? 9.028 3.533 -15.419 1.00 90.06 97 ALA A CA 1
ATOM 808 C C . ALA A 1 97 ? 10.487 3.716 -15.868 1.00 90.06 97 ALA A C 1
ATOM 810 O O . ALA A 1 97 ? 10.898 3.043 -16.806 1.00 90.06 97 ALA A O 1
ATOM 811 N N . GLN A 1 98 ? 11.247 4.639 -15.270 1.00 86.12 98 GLN A N 1
ATOM 812 C CA . GLN A 1 98 ? 12.565 5.038 -15.800 1.00 86.12 98 GLN A CA 1
ATOM 813 C C . GLN A 1 98 ? 13.622 5.196 -14.710 1.00 86.12 98 GLN A C 1
ATOM 815 O O . GLN A 1 98 ? 14.736 4.708 -14.853 1.00 86.12 98 GLN A O 1
ATOM 820 N N . ASP A 1 99 ? 13.274 5.881 -13.626 1.00 90.88 99 ASP A N 1
ATOM 821 C CA . ASP A 1 99 ? 14.214 6.211 -12.563 1.00 90.88 99 ASP A CA 1
ATOM 822 C C . ASP A 1 99 ? 14.066 5.217 -11.409 1.00 90.88 99 ASP A C 1
ATOM 824 O O . ASP A 1 99 ? 13.081 5.267 -10.665 1.00 90.88 99 ASP A O 1
ATOM 828 N N . LEU A 1 100 ? 15.015 4.289 -11.300 1.00 88.56 100 LEU A N 1
ATOM 829 C CA . LEU A 1 100 ? 15.001 3.249 -10.274 1.00 88.56 100 LEU A CA 1
ATOM 830 C C . LEU A 1 100 ? 15.244 3.807 -8.866 1.00 88.56 100 LEU A C 1
ATOM 832 O O . LEU A 1 100 ? 14.814 3.175 -7.902 1.00 88.56 100 LEU A O 1
ATOM 836 N N . ASP A 1 101 ? 15.831 5.001 -8.734 1.00 90.94 101 ASP A N 1
ATOM 837 C CA . ASP A 1 101 ? 16.014 5.658 -7.434 1.00 90.94 101 ASP A CA 1
ATOM 838 C C . ASP A 1 101 ? 14.670 6.125 -6.843 1.00 90.94 101 ASP A C 1
ATOM 840 O O . ASP A 1 101 ? 14.547 6.341 -5.637 1.00 90.94 101 ASP A O 1
ATOM 844 N N . ASN A 1 102 ? 13.620 6.205 -7.672 1.00 91.62 102 ASN A N 1
ATOM 845 C CA . ASN A 1 102 ? 12.252 6.494 -7.238 1.00 91.62 102 ASN A CA 1
ATOM 846 C C . ASN A 1 102 ? 11.462 5.252 -6.795 1.00 91.62 102 ASN A C 1
ATOM 848 O O . ASN A 1 102 ? 10.291 5.396 -6.421 1.00 91.62 102 ASN A O 1
ATOM 852 N N . LEU A 1 103 ? 12.055 4.051 -6.842 1.00 96.12 103 LEU A N 1
ATOM 853 C CA . LEU A 1 103 ? 11.443 2.843 -6.291 1.00 96.12 103 LEU A CA 1
ATOM 854 C C . LEU A 1 103 ? 11.575 2.849 -4.773 1.00 96.12 103 LEU A C 1
ATOM 856 O O . LEU A 1 103 ? 12.679 2.808 -4.231 1.00 96.12 103 LEU A O 1
ATOM 860 N N . PHE A 1 104 ? 10.448 2.848 -4.066 1.00 96.88 104 PHE A N 1
ATOM 861 C CA . PHE A 1 104 ? 10.493 2.755 -2.613 1.00 96.88 104 PHE A CA 1
ATOM 862 C C . PHE A 1 104 ? 9.262 2.102 -2.001 1.00 96.88 104 PHE A C 1
ATOM 864 O O . PHE A 1 104 ? 8.165 2.070 -2.561 1.00 96.88 104 PHE A O 1
ATOM 871 N N . CYS A 1 105 ? 9.462 1.644 -0.769 1.00 97.94 105 CYS A N 1
ATOM 872 C CA . CYS A 1 105 ? 8.429 1.143 0.116 1.00 97.94 105 CYS A CA 1
ATOM 873 C C . CYS A 1 105 ? 8.652 1.731 1.506 1.00 97.94 105 CYS A C 1
ATOM 875 O O . CYS A 1 105 ? 9.606 1.365 2.196 1.00 97.94 105 CYS A O 1
ATOM 877 N N . ILE A 1 106 ? 7.787 2.655 1.913 1.00 97.06 106 ILE A N 1
ATOM 878 C CA . ILE A 1 106 ? 7.946 3.403 3.164 1.00 97.06 106 ILE A CA 1
ATOM 879 C C . ILE A 1 106 ? 6.716 3.232 4.056 1.00 97.06 106 ILE A C 1
ATOM 881 O O . ILE A 1 106 ? 5.593 3.248 3.550 1.00 97.06 106 ILE A O 1
ATOM 885 N N . PRO A 1 107 ? 6.889 3.047 5.376 1.00 97.56 107 PRO A N 1
ATOM 886 C CA . PRO A 1 107 ? 5.759 2.856 6.277 1.00 97.56 107 PRO A CA 1
ATOM 887 C C . PRO A 1 107 ? 4.908 4.129 6.372 1.00 97.56 107 PRO A C 1
ATOM 889 O O . PRO A 1 107 ? 5.431 5.241 6.468 1.00 97.56 107 PRO A O 1
ATOM 892 N N . ILE A 1 108 ? 3.587 3.950 6.385 1.00 98.00 108 ILE A N 1
ATOM 893 C CA . ILE A 1 108 ? 2.621 4.992 6.770 1.00 98.00 108 ILE A CA 1
ATOM 894 C C . ILE A 1 108 ? 2.435 4.964 8.290 1.00 98.00 108 ILE A C 1
ATOM 896 O O . ILE A 1 108 ? 2.380 6.012 8.929 1.00 98.00 108 ILE A O 1
ATOM 900 N N . ASN A 1 109 ? 2.422 3.769 8.886 1.00 96.88 109 ASN A N 1
ATOM 901 C CA . ASN A 1 109 ? 2.446 3.561 10.328 1.00 96.88 109 ASN A CA 1
ATOM 902 C C . ASN A 1 109 ? 3.524 2.553 10.722 1.00 96.88 109 ASN A C 1
ATOM 904 O O . ASN A 1 109 ? 3.738 1.544 10.055 1.00 96.88 109 ASN A O 1
ATOM 908 N N . LYS A 1 110 ? 4.216 2.845 11.826 1.00 92.75 110 LYS A N 1
ATOM 909 C CA . LYS A 1 110 ? 5.319 2.011 12.329 1.00 92.75 110 LYS A CA 1
ATOM 910 C C . LYS A 1 110 ? 4.829 0.807 13.130 1.00 92.75 110 LYS A C 1
ATOM 912 O O . LYS A 1 110 ? 5.497 -0.221 13.149 1.00 92.75 110 LYS A O 1
ATOM 917 N N . TYR A 1 111 ? 3.685 0.952 13.791 1.00 94.69 111 TYR A N 1
ATOM 918 C CA . TYR A 1 111 ? 3.184 -0.008 14.766 1.00 94.69 111 TYR A CA 1
ATOM 919 C C . TYR A 1 111 ? 1.929 -0.710 14.261 1.00 94.69 111 TYR A C 1
ATOM 921 O O . TYR A 1 111 ? 1.125 -0.122 13.534 1.00 94.69 111 TYR A O 1
ATOM 929 N N . GLU A 1 112 ? 1.783 -1.963 14.680 1.00 95.12 112 GLU A N 1
ATOM 930 C CA . GLU A 1 112 ? 0.555 -2.741 14.541 1.00 95.12 112 GLU A CA 1
ATOM 931 C C . GLU A 1 112 ? -0.602 -2.038 15.258 1.00 95.12 112 GLU A C 1
ATOM 933 O O . GLU A 1 112 ? -0.415 -1.425 16.311 1.00 95.12 112 GLU A O 1
ATOM 938 N N . LEU A 1 113 ? -1.797 -2.098 14.673 1.00 94.06 113 LEU A N 1
ATOM 939 C CA . LEU A 1 113 ? -2.995 -1.464 15.232 1.00 94.06 113 LEU A CA 1
ATOM 940 C C . LEU A 1 113 ? -3.773 -2.404 16.155 1.00 94.06 113 LEU A C 1
ATOM 942 O O . LEU A 1 113 ? -4.585 -1.948 16.960 1.00 94.06 113 LEU A O 1
ATOM 946 N N . VAL A 1 114 ? -3.522 -3.705 16.033 1.00 89.38 114 VAL A N 1
ATOM 947 C CA . VAL A 1 114 ? -4.080 -4.770 16.865 1.00 89.38 114 VAL A CA 1
ATOM 948 C C . VAL A 1 114 ? -2.992 -5.793 17.154 1.00 89.38 114 VAL A C 1
ATOM 950 O O . VAL A 1 114 ? -2.077 -5.974 16.359 1.00 89.38 114 VAL A O 1
ATOM 953 N N . SER A 1 115 ? -3.109 -6.467 18.293 1.00 80.88 115 SER A N 1
ATOM 954 C CA . SER A 1 115 ? -2.238 -7.585 18.670 1.00 80.88 115 SER A CA 1
ATOM 955 C C . SER A 1 115 ? -2.768 -8.943 18.203 1.00 80.88 115 SER A C 1
ATOM 957 O O . SER A 1 11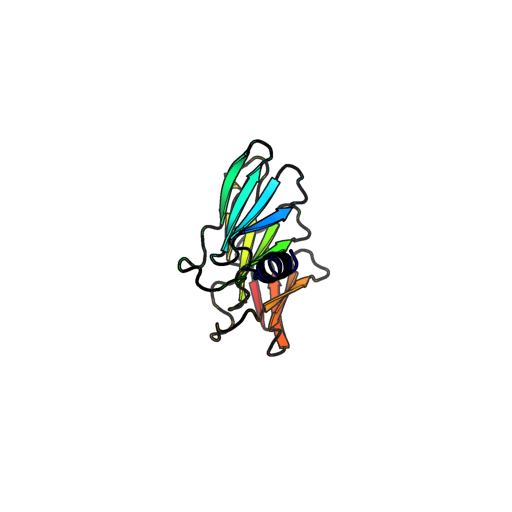5 ? -2.058 -9.942 18.265 1.00 80.88 115 SER A O 1
ATOM 959 N N . ASP A 1 116 ? -4.045 -8.997 17.824 1.00 73.00 116 ASP A N 1
ATOM 960 C CA . ASP A 1 116 ? -4.718 -10.213 17.385 1.00 73.00 116 ASP A CA 1
ATOM 961 C C . ASP A 1 116 ? -4.424 -10.451 15.899 1.00 73.00 116 ASP A C 1
ATOM 963 O O . ASP A 1 116 ? -4.977 -9.777 15.033 1.00 73.00 116 ASP A O 1
ATOM 967 N N . ASN A 1 117 ? -3.524 -11.400 15.638 1.00 72.81 117 ASN A N 1
ATOM 968 C CA . ASN A 1 117 ? -3.025 -11.764 14.313 1.00 72.81 117 ASN A CA 1
ATOM 969 C C . ASN A 1 117 ? -3.538 -13.150 13.888 1.00 72.81 117 ASN A C 1
ATOM 971 O O . ASN A 1 117 ? -2.802 -13.946 13.297 1.00 72.81 117 ASN A O 1
ATOM 975 N N . GLU A 1 118 ? -4.797 -13.459 14.198 1.00 79.75 118 GLU A N 1
ATOM 976 C CA . GLU A 1 118 ? -5.392 -14.745 13.832 1.00 79.75 118 GLU A CA 1
ATOM 977 C C . GLU A 1 118 ? -5.998 -14.761 12.424 1.00 79.75 118 GLU A C 1
ATOM 979 O O . GLU A 1 118 ? -5.961 -15.803 11.773 1.00 79.75 118 GLU A O 1
ATOM 984 N N . ASN A 1 119 ? -6.511 -13.629 11.923 1.00 83.69 119 ASN A N 1
ATOM 985 C CA . ASN A 1 119 ? -7.213 -13.558 10.636 1.00 83.69 119 ASN A CA 1
ATOM 986 C C . ASN A 1 119 ? -6.939 -12.249 9.872 1.00 83.69 119 ASN A C 1
ATOM 988 O O . ASN A 1 119 ? -6.647 -11.217 10.473 1.00 83.69 119 ASN A O 1
ATOM 992 N N . CYS A 1 120 ? -7.132 -12.262 8.545 1.00 83.75 120 CYS A N 1
ATOM 993 C CA . CYS A 1 120 ? -7.236 -11.041 7.738 1.00 83.75 120 CYS A CA 1
ATOM 994 C C . CYS A 1 120 ? -8.506 -10.265 8.124 1.00 83.75 120 CYS A C 1
ATOM 996 O O . CYS A 1 120 ? -9.599 -10.647 7.704 1.00 83.75 120 CYS A O 1
ATOM 998 N N . ILE A 1 121 ? -8.370 -9.176 8.874 1.00 91.69 121 ILE A N 1
ATOM 999 C CA . ILE A 1 121 ? -9.502 -8.380 9.374 1.00 91.69 121 ILE A CA 1
ATOM 1000 C C . ILE A 1 121 ? -9.491 -6.931 8.901 1.00 91.69 121 ILE A C 1
ATOM 1002 O O . ILE A 1 121 ? -10.402 -6.192 9.247 1.00 91.69 121 ILE A O 1
ATOM 1006 N N . PHE A 1 122 ? -8.481 -6.499 8.146 1.00 96.31 122 PHE A N 1
ATOM 1007 C CA . PHE A 1 122 ? -8.412 -5.122 7.668 1.00 96.31 122 PHE A CA 1
ATOM 1008 C C . PHE A 1 122 ? -8.780 -4.963 6.193 1.00 96.31 122 PHE A C 1
ATOM 1010 O O . PHE A 1 122 ? -8.258 -5.662 5.312 1.00 96.31 122 PHE A O 1
ATOM 1017 N N . SER A 1 123 ? -9.600 -3.947 5.927 1.00 96.56 123 SER A N 1
ATOM 1018 C CA . SER A 1 123 ? -9.956 -3.468 4.592 1.00 96.56 123 SER A CA 1
ATOM 1019 C C . SER A 1 123 ? -9.720 -1.958 4.459 1.00 96.56 123 SER A C 1
ATOM 1021 O O . SER A 1 123 ? -9.724 -1.217 5.443 1.00 96.56 123 SER A O 1
ATOM 1023 N N . ILE A 1 124 ? -9.461 -1.493 3.232 1.00 97.75 124 ILE A N 1
ATOM 1024 C CA . ILE A 1 124 ? -9.255 -0.071 2.922 1.00 97.75 124 ILE A CA 1
ATOM 1025 C C . ILE A 1 124 ? -10.441 0.455 2.118 1.00 97.75 124 ILE A C 1
ATOM 1027 O O . ILE A 1 124 ? -10.858 -0.172 1.143 1.00 97.75 124 ILE A O 1
ATOM 1031 N N . GLN A 1 125 ? -10.927 1.643 2.479 1.00 96.19 125 GLN A N 1
ATOM 1032 C CA . GLN A 1 125 ? -11.922 2.387 1.711 1.00 96.19 125 GLN A CA 1
ATOM 1033 C C . GLN A 1 125 ? -11.372 3.755 1.276 1.00 96.19 125 GLN A C 1
ATOM 1035 O O . GLN A 1 125 ? -10.815 4.481 2.104 1.00 96.19 125 GLN A O 1
ATOM 1040 N N . PRO A 1 126 ? -11.507 4.136 -0.008 1.00 94.56 126 PRO A N 1
ATOM 1041 C CA . PRO A 1 126 ? -11.043 5.431 -0.497 1.00 94.56 126 PRO A CA 1
ATOM 1042 C C . PRO A 1 126 ? -11.931 6.584 -0.011 1.00 94.56 126 PRO A C 1
ATOM 1044 O O . PRO A 1 126 ? -13.139 6.428 0.154 1.00 94.56 126 PRO A O 1
ATOM 1047 N N . LEU A 1 127 ? -11.333 7.765 0.161 1.00 93.12 127 LEU A N 1
ATOM 1048 C CA . LEU A 1 127 ? -12.047 9.028 0.374 1.00 93.12 127 LEU A CA 1
ATOM 1049 C C . LEU A 1 127 ? -12.008 9.904 -0.886 1.00 93.12 127 LEU A C 1
ATOM 1051 O O . LEU A 1 127 ? -11.324 9.598 -1.860 1.00 93.12 127 LEU A O 1
ATOM 1055 N N . THR A 1 128 ? -12.713 11.040 -0.851 1.00 89.56 128 THR A N 1
ATOM 1056 C CA . THR A 1 128 ? -12.692 12.045 -1.930 1.00 89.56 128 THR A CA 1
ATOM 1057 C C . THR A 1 128 ? -11.278 12.541 -2.239 1.00 89.56 128 THR A C 1
ATOM 1059 O O . THR A 1 128 ? -10.947 12.809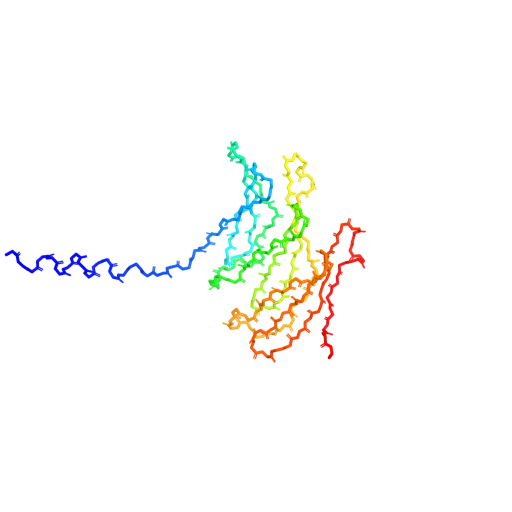 -3.390 1.00 89.56 128 THR A O 1
ATOM 1062 N N . SER A 1 129 ? -10.434 12.674 -1.211 1.00 91.19 129 SER A N 1
ATOM 1063 C CA . SER A 1 129 ? -9.022 13.011 -1.394 1.00 91.19 129 SER A CA 1
ATOM 1064 C C . SER A 1 129 ? -8.244 11.781 -1.845 1.00 91.19 129 SER A C 1
ATOM 1066 O O . SER A 1 129 ? -8.236 10.773 -1.145 1.00 91.19 129 SER A O 1
ATOM 1068 N N . MET A 1 130 ? -7.485 11.904 -2.937 1.00 91.75 130 MET A N 1
ATOM 1069 C CA . MET A 1 130 ? -6.589 10.842 -3.417 1.00 91.75 130 MET A CA 1
ATOM 1070 C C . MET A 1 130 ? -5.548 10.374 -2.391 1.00 91.75 130 MET A C 1
ATOM 1072 O O . MET A 1 130 ? -5.006 9.271 -2.521 1.00 91.75 130 MET A O 1
ATOM 1076 N N . TYR A 1 131 ? -5.250 11.220 -1.401 1.00 96.44 131 TYR A N 1
ATOM 1077 C CA . TYR A 1 131 ? -4.247 10.975 -0.371 1.00 96.44 131 TYR A CA 1
ATOM 1078 C C . TYR A 1 131 ? -4.811 10.270 0.862 1.00 96.44 131 TYR A C 1
ATOM 1080 O O . TYR A 1 131 ? -4.037 9.676 1.604 1.00 96.44 131 TYR A O 1
ATOM 1088 N N . GLN A 1 132 ? -6.125 10.338 1.096 1.00 97.19 132 GLN A N 1
ATOM 1089 C CA . GLN A 1 132 ? -6.742 9.918 2.355 1.00 97.19 132 GLN A CA 1
ATOM 1090 C C . GLN A 1 132 ? -7.650 8.707 2.163 1.00 97.19 132 GLN A C 1
ATOM 1092 O O . GLN A 1 132 ? -8.345 8.583 1.159 1.00 97.19 132 GLN A O 1
ATOM 1097 N N . TYR A 1 133 ? -7.660 7.831 3.161 1.00 98.12 133 TYR A N 1
ATOM 1098 C CA . TYR A 1 133 ? -8.402 6.575 3.141 1.00 98.12 133 TYR A CA 1
ATOM 1099 C C . TYR A 1 133 ? -8.902 6.253 4.548 1.00 98.12 133 TYR A C 1
ATOM 1101 O O . TYR A 1 133 ? -8.331 6.714 5.543 1.00 98.12 133 TYR A O 1
ATOM 1109 N N . TYR A 1 134 ? -9.941 5.429 4.625 1.00 97.88 134 TYR A N 1
ATOM 1110 C CA . TYR A 1 134 ? -10.251 4.687 5.836 1.00 97.88 134 TYR A CA 1
ATOM 1111 C C . TYR A 1 134 ? -9.572 3.323 5.806 1.00 97.88 134 TYR A C 1
ATOM 1113 O O . TYR A 1 134 ? -9.536 2.656 4.774 1.00 97.88 134 TYR A O 1
ATOM 1121 N N . LEU A 1 135 ? -9.064 2.914 6.960 1.00 98.06 135 LEU A N 1
ATOM 1122 C CA . LEU A 1 135 ? -8.716 1.542 7.284 1.00 98.06 135 LEU A CA 1
ATOM 1123 C C . LEU A 1 135 ? -9.752 1.047 8.293 1.00 98.06 135 LEU A C 1
ATOM 1125 O O . LEU A 1 135 ? -9.984 1.708 9.304 1.00 98.06 135 LEU A O 1
ATOM 1129 N N . ILE A 1 136 ? -10.383 -0.084 8.011 1.00 97.19 136 ILE A N 1
ATOM 1130 C CA . ILE A 1 136 ? -11.500 -0.607 8.797 1.00 97.19 136 ILE A CA 1
ATOM 1131 C C . ILE A 1 136 ? -11.122 -1.988 9.305 1.00 97.19 136 ILE A C 1
ATOM 1133 O O . ILE A 1 136 ? -10.636 -2.814 8.536 1.00 97.19 136 ILE A O 1
ATOM 1137 N N . ASN A 1 137 ? -11.331 -2.222 10.598 1.00 95.50 137 ASN A N 1
ATOM 1138 C CA . ASN A 1 137 ? -11.334 -3.560 11.163 1.00 95.50 137 ASN A CA 1
ATOM 1139 C C . ASN A 1 137 ? -12.717 -4.179 10.917 1.00 95.50 137 ASN A C 1
ATOM 1141 O O . ASN A 1 137 ? -13.687 -3.834 11.588 1.00 95.50 137 ASN A O 1
ATOM 1145 N N . ASP A 1 138 ? -12.803 -5.102 9.966 1.00 93.81 138 ASP A N 1
ATOM 1146 C CA . ASP A 1 138 ? -14.039 -5.750 9.518 1.00 93.81 138 ASP A CA 1
ATOM 1147 C C . ASP A 1 138 ? -14.698 -6.605 10.622 1.00 93.81 138 ASP A C 1
ATOM 1149 O O . ASP A 1 138 ? -15.868 -6.968 10.512 1.00 93.81 138 ASP A O 1
ATOM 1153 N N . ARG A 1 139 ? -13.966 -6.921 11.703 1.00 92.38 139 ARG A N 1
ATOM 1154 C CA . ARG A 1 139 ? -14.464 -7.688 12.854 1.00 92.38 139 ARG A CA 1
ATOM 1155 C C . ARG A 1 139 ? -15.053 -6.798 13.945 1.00 92.38 139 ARG A C 1
ATOM 1157 O O . ARG A 1 139 ? -16.102 -7.132 14.490 1.00 92.38 139 ARG A O 1
ATOM 1164 N N . THR A 1 140 ? -1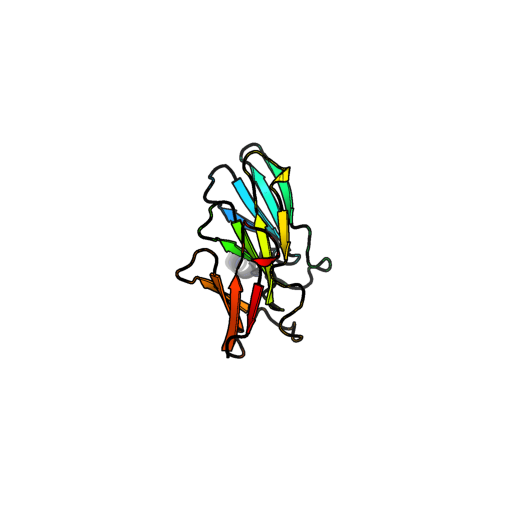4.370 -5.715 14.314 1.00 92.88 140 THR A N 1
ATOM 1165 C CA . THR A 1 140 ? -14.796 -4.843 15.428 1.00 92.88 140 THR A CA 1
ATOM 1166 C C . THR A 1 140 ? -15.569 -3.612 14.967 1.00 92.88 140 THR A C 1
ATOM 1168 O O . THR A 1 140 ? -16.267 -2.999 15.770 1.00 92.88 140 THR A O 1
ATOM 1171 N N . GLY A 1 141 ? -15.441 -3.236 13.694 1.00 93.12 141 GLY A N 1
ATOM 1172 C CA . GLY A 1 141 ? -15.916 -1.959 13.173 1.00 93.12 141 GLY A CA 1
ATOM 1173 C C . GLY A 1 141 ? -15.044 -0.770 13.584 1.00 93.12 141 GLY A C 1
ATOM 1174 O O . GLY A 1 141 ? -15.390 0.359 13.250 1.00 93.12 141 GLY A O 1
ATOM 1175 N N . ASP A 1 142 ? -13.922 -0.988 14.285 1.00 94.56 142 ASP A N 1
ATOM 1176 C CA . ASP A 1 142 ? -12.963 0.083 14.552 1.00 94.56 142 ASP A CA 1
ATOM 1177 C C . ASP A 1 142 ? -12.451 0.661 13.230 1.00 94.56 142 ASP A C 1
ATOM 1179 O O . ASP A 1 142 ? -12.117 -0.069 12.292 1.00 94.56 142 ASP A O 1
ATOM 1183 N N . MET A 1 143 ? -12.352 1.984 13.174 1.00 96.69 143 MET A N 1
ATOM 1184 C CA . MET A 1 143 ? -11.910 2.694 11.983 1.00 96.69 143 MET A CA 1
ATOM 1185 C C . MET A 1 143 ? -10.711 3.575 12.294 1.00 96.69 143 MET A C 1
ATOM 1187 O O . MET A 1 143 ? -10.609 4.192 13.355 1.00 96.69 143 MET A O 1
ATOM 1191 N N . TRP A 1 144 ? -9.826 3.688 11.316 1.00 97.88 144 TRP A N 1
ATOM 1192 C CA . TRP A 1 144 ? -8.738 4.647 11.291 1.00 97.88 144 TRP A CA 1
ATOM 1193 C C . TRP A 1 144 ? -8.820 5.437 10.001 1.00 97.88 144 TRP A C 1
ATOM 1195 O O . TRP A 1 144 ? -9.176 4.906 8.951 1.00 97.88 144 TRP A O 1
ATOM 1205 N N . LYS A 1 145 ? -8.454 6.709 10.064 1.00 97.81 145 LYS A N 1
ATOM 1206 C CA . LYS A 1 145 ? -8.186 7.515 8.880 1.00 97.81 145 LYS A CA 1
ATOM 1207 C C . LYS A 1 145 ? -6.677 7.578 8.689 1.00 97.81 145 LYS A C 1
ATOM 1209 O O . LYS A 1 145 ? -5.962 7.837 9.651 1.00 97.81 145 LYS A O 1
ATOM 1214 N N . PHE A 1 146 ? -6.190 7.353 7.475 1.00 97.88 146 PHE A N 1
ATOM 1215 C CA . PHE A 1 146 ? -4.766 7.481 7.169 1.00 97.88 146 PHE A CA 1
ATOM 1216 C C . PHE A 1 146 ? -4.524 8.290 5.900 1.00 97.88 146 PHE A C 1
ATOM 1218 O O . PHE A 1 146 ? -5.423 8.460 5.070 1.00 97.88 146 PHE A O 1
ATOM 1225 N N . GLN A 1 147 ? -3.297 8.789 5.764 1.00 97.44 147 GLN A N 1
ATOM 1226 C CA . GLN A 1 147 ? -2.848 9.571 4.623 1.00 97.44 147 GLN A CA 1
ATOM 1227 C C . GLN A 1 147 ? -1.471 9.115 4.133 1.00 97.44 147 GLN A C 1
ATOM 1229 O O . GLN A 1 147 ? -0.549 8.940 4.930 1.00 97.44 147 GLN A O 1
ATOM 1234 N N . TRP A 1 148 ? -1.326 8.977 2.814 1.00 97.50 148 TRP A N 1
ATOM 1235 C CA . TRP A 1 148 ? -0.029 8.841 2.139 1.00 97.50 148 TRP A CA 1
ATOM 1236 C C . TRP A 1 148 ? 0.410 10.184 1.529 1.00 97.50 148 TRP A C 1
ATOM 1238 O O . TRP A 1 148 ? -0.408 11.096 1.390 1.00 97.50 148 TRP A O 1
ATOM 1248 N N . SER A 1 149 ? 1.689 10.351 1.169 1.00 96.00 149 SER A N 1
ATOM 1249 C CA . SER A 1 149 ? 2.182 11.652 0.687 1.00 96.00 149 SER A CA 1
ATOM 1250 C C . SER A 1 149 ? 3.363 11.573 -0.284 1.00 96.00 149 SER A C 1
ATOM 1252 O O . SER A 1 149 ? 4.182 10.660 -0.228 1.00 96.00 149 SER A O 1
ATOM 1254 N N . THR A 1 150 ? 3.492 12.599 -1.130 1.00 93.62 150 THR A N 1
ATOM 1255 C CA . THR A 1 150 ? 4.682 12.892 -1.951 1.00 93.62 150 THR A CA 1
ATOM 1256 C C . THR A 1 150 ? 5.608 13.945 -1.326 1.00 93.62 150 THR A C 1
ATOM 1258 O O . THR A 1 150 ? 6.690 14.192 -1.842 1.00 93.62 150 THR A O 1
ATOM 1261 N N . LYS A 1 151 ? 5.194 14.587 -0.223 1.00 89.25 151 LYS A N 1
ATOM 1262 C CA . LYS A 1 151 ? 5.873 15.747 0.390 1.00 89.25 151 LYS A CA 1
ATOM 1263 C C . LYS A 1 151 ? 6.802 15.402 1.564 1.00 89.25 151 LYS A C 1
ATOM 1265 O O . LYS A 1 151 ? 7.328 16.312 2.193 1.00 89.25 151 LYS A O 1
ATOM 1270 N N . GLY A 1 152 ? 6.981 14.118 1.874 1.00 83.69 152 GLY A N 1
ATOM 1271 C CA . GLY A 1 152 ? 7.825 13.644 2.980 1.00 83.69 152 GLY A CA 1
ATOM 1272 C C . GLY A 1 152 ? 7.053 13.047 4.163 1.00 83.69 152 GLY A C 1
ATOM 1273 O O . GLY A 1 152 ? 5.825 12.923 4.120 1.00 83.69 152 GLY A O 1
ATOM 1274 N N . ASP A 1 153 ? 7.806 12.644 5.194 1.00 85.00 153 ASP A N 1
ATOM 1275 C CA . ASP A 1 153 ? 7.329 11.878 6.360 1.00 85.00 153 ASP A CA 1
ATOM 1276 C C . ASP A 1 153 ? 6.241 12.599 7.159 1.00 85.00 153 ASP A C 1
ATOM 1278 O O . ASP A 1 153 ? 5.245 11.973 7.510 1.00 85.00 153 ASP A O 1
ATOM 1282 N N . ASP A 1 154 ? 6.367 13.913 7.353 1.00 90.56 154 ASP A N 1
ATOM 1283 C CA . ASP A 1 154 ? 5.449 14.717 8.179 1.00 90.56 154 ASP A CA 1
ATOM 1284 C C . ASP A 1 154 ? 4.000 14.742 7.661 1.00 90.56 154 ASP A C 1
ATOM 1286 O O . ASP A 1 154 ? 3.076 15.162 8.355 1.00 90.56 154 ASP A O 1
ATOM 1290 N N . TYR A 1 155 ? 3.782 14.285 6.427 1.00 93.75 155 TYR A N 1
ATOM 1291 C CA . TYR A 1 155 ? 2.474 14.237 5.779 1.00 93.75 155 TYR A CA 1
ATOM 1292 C C . TYR A 1 155 ? 1.893 12.819 5.686 1.00 93.75 155 TYR A C 1
ATOM 1294 O O . TYR A 1 155 ? 0.789 12.663 5.154 1.00 93.75 155 TYR A O 1
ATOM 1302 N N . ARG A 1 156 ? 2.615 11.801 6.178 1.00 96.12 156 ARG A N 1
ATOM 1303 C CA . ARG A 1 156 ? 2.143 10.419 6.315 1.00 96.12 156 ARG A CA 1
ATOM 1304 C C . ARG A 1 156 ? 1.707 10.166 7.746 1.00 96.12 156 ARG A C 1
ATOM 1306 O O . ARG A 1 156 ? 2.498 10.289 8.674 1.00 96.12 156 ARG A O 1
ATOM 1313 N N . TRP A 1 157 ? 0.447 9.801 7.922 1.00 96.88 157 TRP A N 1
ATOM 1314 C CA . TRP A 1 157 ? -0.124 9.619 9.251 1.00 96.88 157 TRP A CA 1
ATOM 1315 C C . TRP A 1 157 ? -1.272 8.622 9.233 1.00 96.88 157 TRP A C 1
ATOM 1317 O O . TRP A 1 157 ? -1.859 8.335 8.188 1.00 96.88 157 TRP A O 1
ATOM 1327 N N . ILE A 1 158 ? -1.596 8.120 10.420 1.00 97.94 158 ILE A N 1
ATOM 1328 C CA . ILE A 1 158 ? -2.796 7.345 10.709 1.00 97.94 158 ILE A CA 1
ATOM 1329 C C . ILE A 1 158 ? -3.349 7.789 12.062 1.00 97.94 158 ILE A C 1
ATOM 1331 O O . ILE A 1 158 ? -2.595 7.998 13.010 1.00 97.94 158 ILE A O 1
ATOM 1335 N N . GLU A 1 159 ? -4.665 7.915 12.157 1.00 97.00 159 GLU A N 1
ATOM 1336 C CA . GLU A 1 159 ? -5.362 8.325 13.370 1.00 97.00 159 GLU A CA 1
ATOM 1337 C C . GLU A 1 159 ? -6.608 7.466 13.562 1.00 97.00 159 GLU A C 1
ATOM 1339 O O . GLU A 1 159 ? -7.351 7.211 12.611 1.00 97.00 159 GLU A O 1
ATOM 1344 N N . LYS A 1 160 ? -6.849 7.007 14.795 1.00 95.88 160 LYS A N 1
ATOM 1345 C CA . LYS A 1 160 ? -8.067 6.260 15.118 1.00 95.88 160 LYS A CA 1
ATOM 1346 C C . LYS A 1 160 ? -9.268 7.207 15.065 1.00 95.88 160 LYS A C 1
ATOM 1348 O O . LYS A 1 160 ? -9.243 8.273 15.680 1.00 95.88 160 LYS A O 1
ATOM 1353 N N . PHE A 1 161 ? -10.301 6.819 14.324 1.00 86.94 161 PHE A N 1
ATOM 1354 C CA . PHE A 1 161 ? -11.561 7.549 14.253 1.00 86.94 161 PHE A CA 1
ATOM 1355 C C . PHE A 1 161 ? -12.301 7.378 15.588 1.00 86.94 161 PHE A C 1
ATOM 1357 O O . PHE A 1 161 ? -12.329 6.273 16.135 1.00 86.94 161 PHE A O 1
ATOM 1364 N N . LYS A 1 162 ? -12.812 8.480 16.146 1.00 72.88 162 LYS A N 1
ATOM 1365 C CA . LYS A 1 162 ? -13.545 8.489 17.421 1.00 72.88 162 LYS A CA 1
ATOM 1366 C C . LYS A 1 162 ? -15.022 8.205 17.215 1.00 72.88 162 LYS A C 1
ATOM 1368 O O . LYS A 1 162 ? -15.554 8.677 16.187 1.00 72.88 162 LYS A O 1
#

Radius of gyration: 18.83 Å; chains: 1; bounding box: 34×66×40 Å

Organism: NCBI:txid28118

Foldseek 3Di:
DPVVVVVVVVVVVPPPPDQDQWDWAQFPPNQWIWIARQQFRWIKIAGPVGDIDTLDHGPHPVSPDGRQWDWADFPPRQWIWIARQQFGWIWIAGDDDPDPVRRYTGTLDDDGPDPGRPDRQWDWADDPDSFKIWIARNVPRWIKIWGDDPPDNVGRYIGTDD

Secondary structure (DSSP, 8-state):
--SSHHHHHHHHTT------SEEEEE-SSTTEEEEEETTT--EEEEETTS-EEEEE--S-TT--STT-EEEEE-SSTTEEEEEETTT--EEEEE--SS-GGG-EEEES-SS-S-S--SS--EEEEE-SSTTEEEEEETTT--EEEEE--SS-GGG-EEEE--